Protein AF-0000000072106729 (afdb_homodimer)

Nearest PDB structures (foldseek):
  3n24-assembly4_H  TM=7.861E-01  e=8.832E+00  Pseudomonas aeruginosa PAO1
  3j5s-assembly1_D  TM=6.094E-01  e=6.766E+00  Escherichia coli str. K-12 substr. MG1655
  3n24-assembly4_H  TM=7.856E-01  e=7.232E+00  Pseudomonas aeruginosa PAO1
  1x59-assembly1_A  TM=5.214E-01  e=7.731E+00  Homo sapiens

pLDDT: mean 78.2, std 22.25, range [22.41, 97.44]

Organism: Capsicum annuum (NCBI:txid4072)

Foldseek 3Di:
DPPPVVPVAPQLNVLVVVLVVLCVDPPRDPVVSVVSVVVSVVSCVVVVPDDDDDDDDDDDPVPDPPPPVD/DPVPVVPVAPQLNVLVVVLVVLCVDPPRDPVVSVVSVVVSVVSCVVVVPDDDDDDDDDDDPVPDPPPPPD

InterPro domains:
  IPR009069 Cysteine alpha-hairpin motif superfamily [SSF47072] (9-44)

Secondary structure (DSSP, 8-state):
--------PPTTHHHHHHHHHHHHSSS--HHHHHHHHHHHHHHHHHHTEEE----S--EE----------/--------PPTTHHHHHHHHHHHHSSS--HHHHHHHHHHHHHHHHHHTEEE----S--EE----------

Radius of gyration: 17.21 Å; Cα contacts (8 Å, |Δi|>4): 181; chains: 2; bounding box: 46×61×46 Å

Sequence (140 aa):
MDASPQNIKPVCGEQVLELLNCTIESPYEKDKCQRLLDSLRQCVINKKVKKFFLDKPSIGKPEGRNEKGNMDASPQNIKPVCGEQVLELLNCTIESPYEKDKCQRLLDSLRQCVINKKVKKFFLDKPSIGKPEGRNEKGN

Solvent-accessible surface area (backbone atoms only — not comparable to full-atom values): 8096 Å² total; per-residue (Å²): 129,85,69,56,78,71,70,68,67,24,59,58,36,69,42,47,46,52,35,54,47,39,51,55,41,84,82,71,48,64,68,60,37,49,53,35,49,51,52,32,31,51,41,30,64,73,52,21,42,73,45,83,45,72,57,46,63,27,52,35,57,69,70,67,79,75,65,73,76,120,131,84,69,56,77,76,69,69,67,24,60,60,37,70,42,47,48,53,35,54,47,38,48,56,40,82,82,71,50,66,68,60,37,50,52,37,50,51,53,33,30,52,42,31,64,74,55,23,41,74,46,84,45,73,55,47,61,27,52,33,56,68,70,66,79,77,65,72,74,120

Structure (mmCIF, N/CA/C/O backbone):
data_AF-0000000072106729-model_v1
#
loop_
_entity.id
_entity.type
_entity.pdbx_description
1 polymer 'CHCH domain-containing protein'
#
loop_
_atom_site.group_PDB
_atom_site.id
_atom_site.type_symbol
_atom_site.label_atom_id
_atom_site.label_alt_id
_atom_site.label_comp_id
_atom_site.label_asym_id
_atom_site.label_entity_id
_atom_site.label_seq_id
_atom_site.pdbx_PDB_ins_code
_atom_site.Cartn_x
_atom_site.Cartn_y
_atom_site.Cartn_z
_atom_site.occupancy
_atom_site.B_iso_or_equiv
_atom_site.auth_seq_id
_atom_site.auth_comp_id
_atom_site.auth_asym_id
_atom_site.auth_atom_id
_atom_site.pdbx_PDB_model_num
ATOM 1 N N . MET A 1 1 ? -31.625 10.109 -8.367 1 3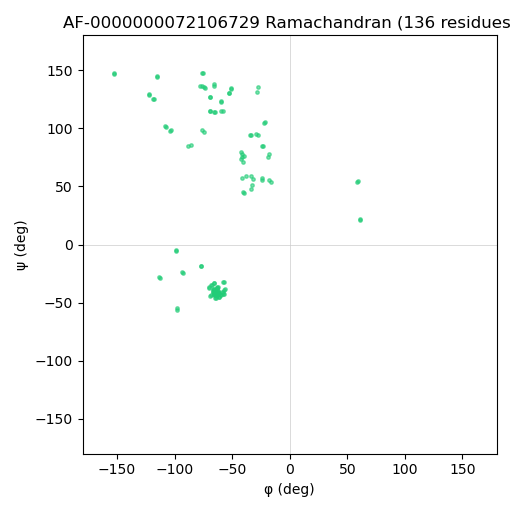3.59 1 MET A N 1
ATOM 2 C CA . MET A 1 1 ? -30.266 10.461 -7.961 1 33.59 1 MET A CA 1
ATOM 3 C C . MET A 1 1 ? -29.5 9.242 -7.457 1 33.59 1 MET A C 1
ATOM 5 O O . MET A 1 1 ? -29.922 8.602 -6.492 1 33.59 1 MET A O 1
ATOM 9 N N . ASP A 1 2 ? -29.344 8.25 -8.188 1 37.81 2 ASP A N 1
ATOM 10 C CA . ASP A 1 2 ? -28.641 6.98 -8.031 1 37.81 2 ASP A CA 1
ATOM 11 C C . ASP A 1 2 ? -27.391 7.148 -7.176 1 37.81 2 ASP A C 1
ATOM 13 O O . ASP A 1 2 ? -26.359 7.648 -7.66 1 37.81 2 ASP A O 1
ATOM 17 N N . ALA A 1 3 ? -27.516 7.711 -6.082 1 46.81 3 ALA A N 1
ATOM 18 C CA . ALA A 1 3 ? -26.484 7.809 -5.066 1 46.81 3 ALA A CA 1
ATOM 19 C C . ALA A 1 3 ? -25.703 6.496 -4.949 1 46.81 3 ALA A C 1
ATOM 21 O O . ALA A 1 3 ? -26.203 5.52 -4.391 1 46.81 3 ALA A O 1
ATOM 22 N N . SER A 1 4 ? -25.281 5.824 -5.926 1 46.5 4 SER A N 1
ATOM 23 C CA . SER A 1 4 ? -24.406 4.66 -5.773 1 46.5 4 SER A CA 1
ATOM 24 C C . SER A 1 4 ? -23.672 4.691 -4.441 1 46.5 4 SER A C 1
ATOM 26 O O . SER A 1 4 ? -23.219 5.754 -3.996 1 46.5 4 SER A O 1
ATOM 28 N N . PRO A 1 5 ? -24 3.904 -3.441 1 50.19 5 PRO A N 1
ATOM 29 C CA . PRO A 1 5 ? -23.203 3.973 -2.219 1 50.19 5 PRO A CA 1
ATOM 30 C C . PRO A 1 5 ? -21.844 4.621 -2.447 1 50.19 5 PRO A C 1
ATOM 32 O O . PRO A 1 5 ? -21.156 4.305 -3.42 1 50.19 5 PRO A O 1
ATOM 35 N N . GLN A 1 6 ? -21.75 5.879 -2.592 1 50.53 6 GLN A N 1
ATOM 36 C CA . GLN A 1 6 ? -20.562 6.715 -2.701 1 50.53 6 GLN A CA 1
ATOM 37 C C . GLN A 1 6 ? -19.312 5.984 -2.193 1 50.53 6 GLN A C 1
ATOM 39 O O . GLN A 1 6 ? -19.188 5.727 -0.994 1 50.53 6 GLN A O 1
ATOM 44 N N 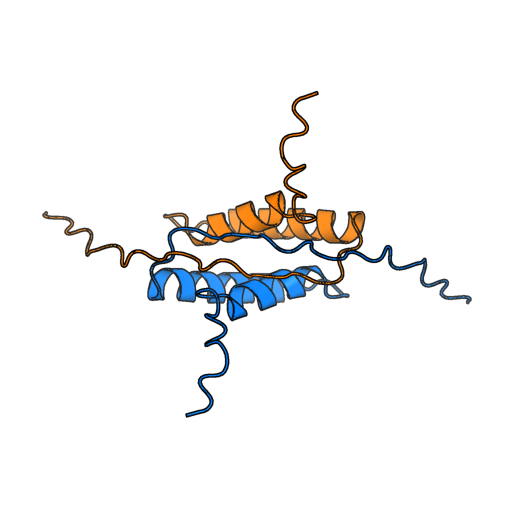. ASN A 1 7 ? -19.125 4.734 -2.877 1 53.75 7 ASN A N 1
ATOM 45 C CA . ASN A 1 7 ? -17.906 3.979 -2.59 1 53.75 7 ASN A CA 1
ATOM 46 C C . ASN A 1 7 ? -16.797 4.883 -2.074 1 53.75 7 ASN A C 1
ATOM 48 O O . ASN A 1 7 ? -16.172 5.602 -2.852 1 53.75 7 ASN A O 1
ATOM 52 N N . ILE A 1 8 ? -17.125 5.562 -1.056 1 66.44 8 ILE A N 1
ATOM 53 C CA . ILE A 1 8 ? -16.078 6.367 -0.461 1 66.44 8 ILE A CA 1
ATOM 54 C C . ILE A 1 8 ? -14.719 5.699 -0.701 1 66.44 8 ILE A C 1
ATOM 56 O O . ILE A 1 8 ? -14.484 4.578 -0.239 1 66.44 8 ILE A O 1
ATOM 60 N N . LYS A 1 9 ? -14.102 6.137 -1.729 1 73.69 9 LYS A N 1
ATOM 61 C CA . LYS A 1 9 ? -12.773 5.668 -2.105 1 73.69 9 LYS A CA 1
ATOM 62 C C . LYS A 1 9 ? -11.719 6.148 -1.11 1 73.69 9 LYS A C 1
ATOM 64 O O . LYS A 1 9 ? -11.75 7.305 -0.676 1 73.69 9 LYS A O 1
ATOM 69 N N . PRO A 1 10 ? -10.977 5.23 -0.628 1 84.31 10 PRO A N 1
ATOM 70 C CA . PRO A 1 10 ? -9.859 5.621 0.238 1 84.31 10 PRO A CA 1
ATOM 71 C C . PRO A 1 10 ? -8.977 6.699 -0.387 1 84.31 10 PRO A C 1
ATOM 73 O O . PRO A 1 10 ? -8.766 6.699 -1.603 1 84.31 10 PRO A O 1
ATOM 76 N N . VAL A 1 11 ? -8.719 7.637 0.459 1 90.12 11 VAL A N 1
ATOM 77 C CA . VAL A 1 11 ? -7.805 8.672 -0.01 1 90.12 11 VAL A CA 1
ATOM 78 C C . VAL A 1 11 ? -6.527 8.031 -0.55 1 90.12 11 VAL A C 1
ATOM 80 O O . VAL A 1 11 ? -5.965 7.129 0.072 1 90.12 11 VAL A O 1
ATOM 83 N N . CYS A 1 12 ? -6.094 8.398 -1.729 1 94.75 12 CYS A N 1
ATOM 84 C CA . CYS A 1 12 ? -4.895 7.887 -2.381 1 94.75 12 CYS A CA 1
ATOM 85 C C . CYS A 1 12 ? -5 6.387 -2.619 1 94.75 12 CYS A C 1
ATOM 87 O O . CYS A 1 12 ? -3.984 5.691 -2.697 1 94.75 12 CYS A O 1
ATOM 89 N N . GLY A 1 13 ? -6.211 5.953 -2.617 1 93.19 13 GLY A N 1
ATOM 90 C CA . GLY A 1 13 ? -6.441 4.527 -2.777 1 93.19 13 GLY A CA 1
ATOM 91 C C . GLY A 1 13 ? -5.938 3.984 -4.102 1 93.19 13 GLY A C 1
ATOM 92 O O . GLY A 1 13 ? -5.398 2.877 -4.16 1 93.19 13 GLY A O 1
ATOM 93 N N . GLU A 1 14 ? -6.184 4.77 -5.145 1 93.5 14 GLU A N 1
ATOM 94 C CA . GLU A 1 14 ? -5.738 4.348 -6.473 1 93.5 14 GLU A CA 1
ATOM 95 C C . GLU A 1 14 ? -4.219 4.234 -6.535 1 93.5 14 GLU A C 1
ATOM 97 O O . GLU A 1 14 ? -3.686 3.256 -7.059 1 93.5 14 GLU A O 1
ATOM 102 N N . GLN A 1 15 ? -3.516 5.152 -5.961 1 95.56 15 GLN A N 1
ATOM 103 C CA . GLN A 1 15 ? -2.057 5.145 -5.93 1 95.56 15 GLN A CA 1
ATOM 104 C C . GLN A 1 15 ? -1.529 4.004 -5.07 1 95.56 15 GLN A C 1
ATOM 106 O O . GLN A 1 15 ? -0.528 3.371 -5.41 1 95.56 15 GLN A O 1
ATOM 111 N N . VAL A 1 16 ? -2.275 3.73 -4.027 1 95.31 16 VAL A N 1
ATOM 112 C CA . VAL A 1 16 ? -1.89 2.639 -3.141 1 95.31 16 VAL A CA 1
ATOM 113 C C . VAL A 1 16 ? -2.055 1.303 -3.861 1 95.31 16 VAL A C 1
ATOM 115 O O . VAL A 1 16 ? -1.146 0.47 -3.857 1 95.31 16 VAL A O 1
ATOM 118 N N . LEU A 1 17 ? -3.143 1.182 -4.543 1 94.25 17 LEU A N 1
ATOM 119 C CA . LEU A 1 17 ? -3.414 -0.077 -5.227 1 94.25 17 LEU A CA 1
ATOM 120 C C . LEU A 1 17 ? -2.416 -0.306 -6.359 1 94.25 17 LEU A C 1
ATOM 122 O O . LEU A 1 17 ? -1.945 -1.429 -6.559 1 94.25 17 LEU A O 1
ATOM 126 N N . GLU A 1 18 ? -2.082 0.737 -7.043 1 95.88 18 GLU A N 1
ATOM 127 C CA . GLU A 1 18 ? -1.097 0.623 -8.117 1 95.88 18 GLU A CA 1
ATOM 128 C C . GLU A 1 18 ? 0.259 0.179 -7.57 1 95.88 18 GLU A C 1
ATOM 130 O O . GLU A 1 18 ? 0.933 -0.657 -8.172 1 95.88 18 GLU A O 1
ATOM 135 N N . LEU A 1 19 ? 0.59 0.757 -6.496 1 96.12 19 LEU A N 1
ATOM 136 C CA . LEU A 1 19 ? 1.859 0.409 -5.867 1 96.12 19 LEU A CA 1
ATOM 137 C C . LEU A 1 19 ? 1.859 -1.045 -5.41 1 96.12 19 LEU A C 1
ATOM 139 O O . LEU A 1 19 ? 2.805 -1.788 -5.684 1 96.12 19 LEU A O 1
ATOM 143 N N . LEU A 1 20 ? 0.771 -1.438 -4.762 1 95.56 20 LEU A N 1
ATOM 144 C CA . LEU A 1 20 ? 0.671 -2.814 -4.289 1 95.56 20 LEU A CA 1
ATOM 145 C C . LEU A 1 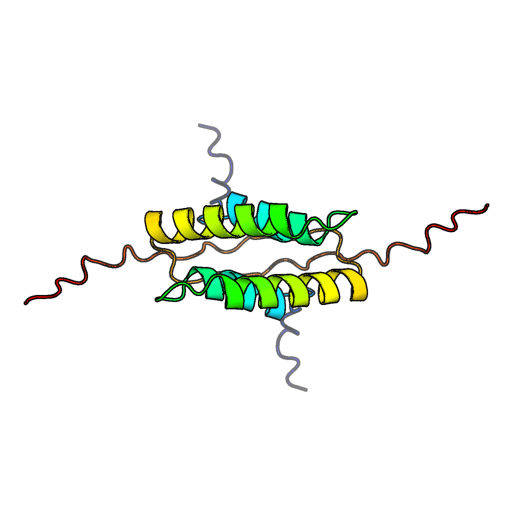20 ? 0.622 -3.787 -5.461 1 95.56 20 LEU A C 1
ATOM 147 O O . LEU A 1 20 ? 1.245 -4.852 -5.418 1 95.56 20 LEU A O 1
ATOM 151 N N . ASN A 1 21 ? -0.054 -3.434 -6.5 1 94.5 21 ASN A N 1
ATOM 152 C CA . ASN A 1 21 ? -0.137 -4.273 -7.688 1 94.5 21 ASN A CA 1
ATOM 153 C C . ASN A 1 21 ? 1.23 -4.465 -8.336 1 94.5 21 ASN A C 1
ATOM 155 O O . ASN A 1 21 ? 1.517 -5.527 -8.891 1 94.5 21 ASN A O 1
ATOM 159 N N . CYS A 1 22 ? 1.887 -3.398 -8.242 1 96.12 22 CYS A N 1
ATOM 160 C CA . CYS A 1 22 ? 3.23 -3.471 -8.805 1 96.12 22 CYS A CA 1
ATOM 161 C C . CYS A 1 22 ? 4.039 -4.582 -8.148 1 96.12 22 CYS A C 1
ATOM 163 O O . CYS A 1 22 ? 4.844 -5.242 -8.805 1 96.12 22 CYS A O 1
ATOM 165 N N . THR A 1 23 ? 3.838 -4.859 -6.945 1 95.25 23 THR A N 1
ATOM 166 C CA . THR A 1 23 ? 4.586 -5.875 -6.215 1 95.25 23 THR A CA 1
ATOM 167 C C . THR A 1 23 ? 4.105 -7.273 -6.59 1 95.25 23 THR A C 1
ATOM 169 O O . THR A 1 23 ? 4.805 -8.258 -6.355 1 95.25 23 THR A O 1
ATOM 172 N N . ILE A 1 24 ? 2.955 -7.328 -7.148 1 93.94 24 ILE A N 1
ATOM 173 C CA . ILE A 1 24 ? 2.369 -8.609 -7.516 1 93.94 24 ILE A CA 1
ATOM 174 C C . ILE A 1 24 ? 2.701 -8.938 -8.977 1 93.94 24 ILE A C 1
ATOM 176 O O . ILE A 1 24 ? 2.713 -10.102 -9.367 1 93.94 24 ILE A O 1
ATOM 180 N N . GLU A 1 25 ? 2.967 -7.996 -9.703 1 91.31 25 GLU A N 1
ATOM 181 C CA . GLU A 1 25 ? 3.205 -8.156 -11.133 1 91.31 25 GLU A CA 1
ATOM 182 C C . GLU A 1 25 ? 4.469 -8.961 -11.398 1 91.31 25 GLU A C 1
ATOM 184 O O . GLU A 1 25 ? 5.418 -8.914 -10.609 1 91.31 25 GLU A O 1
ATOM 189 N N . SER A 1 26 ? 4.34 -9.82 -12.344 1 88.81 26 SER A N 1
ATOM 190 C CA . SER A 1 26 ? 5.48 -10.562 -12.859 1 88.81 26 SER A CA 1
ATOM 191 C C . SER A 1 26 ? 5.711 -10.266 -14.344 1 88.81 26 SER A C 1
ATOM 193 O O . SER A 1 26 ? 4.809 -10.438 -15.164 1 88.81 26 SER A O 1
ATOM 195 N N . PRO A 1 27 ? 7.086 -9.789 -14.711 1 90.75 27 PRO A N 1
ATOM 196 C CA . PRO A 1 27 ? 8.273 -9.648 -13.867 1 90.75 27 PRO A CA 1
ATOM 197 C C . PRO A 1 27 ? 8.219 -8.43 -12.953 1 90.75 27 PRO A C 1
ATOM 199 O O . PRO A 1 27 ? 7.578 -7.43 -13.297 1 90.75 27 PRO A O 1
ATOM 202 N N . TYR A 1 28 ? 8.797 -8.492 -11.773 1 93.19 28 TYR A N 1
ATOM 203 C CA . TYR A 1 28 ? 8.891 -7.395 -10.82 1 93.19 28 TYR A CA 1
ATOM 204 C C . TYR A 1 28 ? 9.836 -6.312 -11.328 1 93.19 28 TYR A C 1
ATOM 206 O O . TYR A 1 28 ? 11.031 -6.555 -11.508 1 93.19 28 TYR A O 1
ATOM 214 N N . GLU A 1 29 ? 9.297 -5.109 -11.602 1 95.56 29 GLU A N 1
ATOM 215 C CA . GLU A 1 29 ? 10.078 -3.961 -12.039 1 95.56 29 GLU A CA 1
ATOM 216 C C . GLU A 1 29 ? 10.273 -2.959 -10.906 1 95.56 29 GLU A C 1
ATOM 218 O O . GLU A 1 29 ? 9.461 -2.039 -10.742 1 95.56 29 GLU A O 1
ATOM 223 N N . LYS A 1 30 ? 11.391 -3.094 -10.32 1 94.25 30 LYS A N 1
ATOM 224 C CA . LYS A 1 30 ? 11.688 -2.281 -9.148 1 94.25 30 LYS A CA 1
ATOM 225 C C . LYS A 1 30 ? 11.578 -0.792 -9.461 1 94.25 30 LYS A C 1
ATOM 227 O O . LYS A 1 30 ? 11.039 -0.02 -8.664 1 94.25 30 LYS A O 1
ATOM 232 N N . ASP A 1 31 ? 12.109 -0.435 -10.617 1 95.75 31 ASP A N 1
ATOM 233 C CA . ASP A 1 31 ? 12.117 0.972 -11.008 1 95.75 31 ASP A CA 1
ATOM 234 C C . ASP A 1 31 ? 10.688 1.493 -11.195 1 95.75 31 ASP A C 1
ATOM 236 O O . ASP A 1 31 ? 10.391 2.631 -10.828 1 95.75 31 ASP A O 1
ATOM 240 N N . LYS A 1 32 ? 9.883 0.708 -11.789 1 96.69 32 LYS A N 1
ATOM 241 C CA . LYS A 1 32 ? 8.492 1.089 -11.984 1 96.69 32 LYS A CA 1
ATOM 242 C C . LYS A 1 32 ? 7.781 1.305 -10.656 1 96.69 32 LYS A C 1
ATOM 244 O O . LYS A 1 32 ? 7.07 2.295 -10.477 1 96.69 32 LYS A O 1
ATOM 249 N N . CYS A 1 33 ? 8 0.382 -9.742 1 97.44 33 CYS A N 1
ATOM 250 C CA . CYS A 1 33 ? 7.359 0.481 -8.438 1 97.44 33 CYS A CA 1
ATOM 251 C C . CYS A 1 33 ? 7.871 1.689 -7.668 1 97.44 33 CYS A C 1
ATOM 253 O O . CYS A 1 33 ? 7.125 2.309 -6.906 1 97.44 33 CYS A O 1
ATOM 255 N N . GLN A 1 34 ? 9.102 2.002 -7.867 1 95.81 34 GLN A N 1
ATOM 256 C CA . GLN A 1 34 ? 9.664 3.186 -7.23 1 95.81 34 GLN A CA 1
ATOM 257 C C . GLN A 1 34 ? 8.961 4.453 -7.695 1 95.81 34 GLN A C 1
ATOM 259 O O . GLN A 1 34 ? 8.703 5.359 -6.898 1 95.81 34 GLN A O 1
ATOM 264 N N . ARG A 1 35 ? 8.719 4.5 -8.969 1 96.62 35 ARG A N 1
ATOM 265 C CA . ARG A 1 35 ? 8 5.652 -9.508 1 96.62 35 ARG A CA 1
ATOM 266 C C . ARG A 1 35 ? 6.598 5.754 -8.922 1 96.62 35 ARG A C 1
ATOM 268 O O . ARG A 1 35 ? 6.121 6.852 -8.625 1 96.62 35 ARG A O 1
ATOM 275 N N . LEU A 1 36 ? 5.996 4.688 -8.82 1 97.38 36 LEU A N 1
ATOM 276 C CA . LEU A 1 36 ? 4.672 4.66 -8.211 1 97.38 36 LEU A CA 1
ATOM 277 C C . LEU A 1 36 ? 4.73 5.102 -6.754 1 97.38 36 LEU A C 1
ATOM 279 O O . LEU A 1 36 ? 3.816 5.766 -6.262 1 97.38 36 LEU A O 1
ATOM 283 N N . LEU A 1 37 ? 5.797 4.707 -6.086 1 96.81 37 LEU A N 1
ATOM 284 C CA . LEU A 1 37 ? 6.027 5.141 -4.711 1 96.81 37 LEU A CA 1
ATOM 285 C C . LEU A 1 37 ? 6.094 6.66 -4.625 1 96.81 37 LEU A C 1
ATOM 287 O O . LEU A 1 37 ? 5.484 7.262 -3.738 1 96.81 37 LEU A O 1
ATOM 291 N N . ASP A 1 38 ? 6.719 7.246 -5.555 1 96.75 38 ASP A N 1
ATOM 292 C CA . ASP A 1 38 ? 6.828 8.703 -5.613 1 96.75 38 ASP A CA 1
ATOM 293 C C . ASP A 1 38 ? 5.465 9.344 -5.844 1 96.75 38 ASP A C 1
ATOM 295 O O . ASP A 1 38 ? 5.152 10.383 -5.254 1 96.75 38 ASP A O 1
ATOM 299 N N . SER A 1 39 ? 4.711 8.789 -6.719 1 97.19 39 SER A N 1
ATOM 300 C CA . SER A 1 39 ? 3.367 9.289 -6.992 1 97.19 39 SER A CA 1
ATOM 301 C C . SER A 1 39 ? 2.48 9.188 -5.754 1 97.19 39 SER A C 1
ATOM 303 O O . SER A 1 39 ? 1.686 10.094 -5.484 1 97.19 39 SER A O 1
ATOM 305 N N . LEU A 1 40 ? 2.65 8.148 -5.125 1 95.75 40 LEU A N 1
ATOM 306 C CA . LEU A 1 40 ? 1.888 7.984 -3.895 1 95.75 40 LEU A CA 1
ATOM 307 C C . LEU A 1 40 ? 2.27 9.047 -2.871 1 95.75 40 LEU A C 1
ATOM 309 O O . LEU A 1 40 ? 1.4 9.633 -2.219 1 95.75 40 LEU A O 1
ATOM 313 N N . ARG A 1 41 ? 3.57 9.297 -2.744 1 95.88 41 ARG A N 1
ATOM 314 C CA . ARG A 1 41 ? 4.051 10.328 -1.827 1 95.88 41 ARG A CA 1
ATOM 315 C C . ARG A 1 41 ? 3.424 11.68 -2.148 1 95.88 41 ARG A C 1
ATOM 317 O O . ARG A 1 41 ? 3.014 12.406 -1.244 1 95.88 41 ARG A O 1
ATOM 324 N N . GLN A 1 42 ? 3.279 11.961 -3.383 1 96.25 42 GLN A N 1
ATOM 325 C CA . GLN A 1 42 ? 2.68 13.227 -3.803 1 96.25 42 GLN A CA 1
ATOM 326 C C . GLN A 1 42 ? 1.209 13.297 -3.402 1 96.25 42 GLN A C 1
ATOM 328 O O . GLN A 1 42 ? 0.723 14.352 -2.99 1 96.25 42 GLN A O 1
ATOM 333 N N . CYS A 1 43 ? 0.55 12.234 -3.549 1 95.81 43 CYS A N 1
ATOM 334 C CA . CYS A 1 43 ? -0.854 12.188 -3.154 1 95.81 43 CYS A CA 1
ATOM 335 C C . CYS A 1 43 ? -1.005 12.391 -1.651 1 95.81 43 CYS A C 1
ATOM 337 O O . CYS A 1 43 ? -1.866 13.156 -1.211 1 95.81 43 CYS A O 1
ATOM 339 N N . VAL A 1 44 ? -0.161 11.742 -0.92 1 94.38 44 VAL A N 1
ATOM 340 C CA . VAL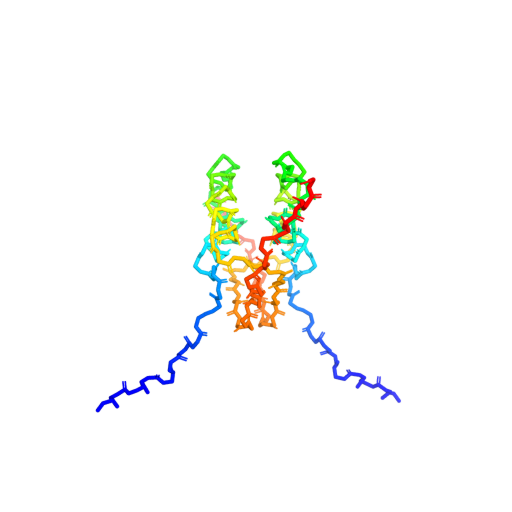 A 1 44 ? -0.192 11.805 0.538 1 94.38 44 VAL A CA 1
ATOM 341 C C . VAL A 1 44 ? 0.015 13.242 0.997 1 94.38 44 VAL A C 1
ATOM 343 O O . VAL A 1 44 ? -0.677 13.719 1.899 1 94.38 44 VAL A O 1
ATOM 346 N N . ILE A 1 45 ? 0.972 13.867 0.334 1 94.5 45 ILE A N 1
ATOM 347 C CA . ILE A 1 45 ? 1.27 15.258 0.679 1 94.5 45 ILE A CA 1
ATOM 348 C C . ILE A 1 45 ? 0.078 16.141 0.326 1 94.5 45 ILE A C 1
ATOM 350 O O . ILE A 1 45 ? -0.336 16.984 1.128 1 94.5 45 ILE A O 1
ATOM 354 N N . ASN A 1 46 ? -0.468 15.875 -0.798 1 93.88 46 ASN A N 1
ATOM 355 C CA . ASN A 1 46 ? -1.545 16.719 -1.307 1 93.88 46 ASN A CA 1
ATOM 356 C C . ASN A 1 46 ? -2.824 16.547 -0.494 1 93.88 46 ASN A C 1
ATOM 358 O O . ASN A 1 46 ? -3.553 17.516 -0.26 1 93.88 46 ASN A O 1
ATOM 362 N N . LYS A 1 47 ? -3.033 15.367 -0.097 1 93.19 47 LYS A N 1
ATOM 363 C CA . LYS A 1 47 ? -4.27 15.047 0.609 1 93.19 47 LYS A CA 1
ATOM 364 C C . LYS A 1 47 ? -4.051 15.031 2.119 1 93.19 47 LYS A C 1
ATOM 366 O O . LYS A 1 47 ? -4.996 14.836 2.887 1 93.19 47 LYS A O 1
ATOM 371 N N . LYS A 1 48 ? -2.902 15.18 2.531 1 92.5 48 LYS A N 1
ATOM 372 C CA . LYS A 1 48 ? -2.521 15.211 3.939 1 92.5 48 LYS A CA 1
ATOM 373 C C . LYS A 1 48 ? -2.924 13.922 4.652 1 92.5 48 LYS A C 1
ATOM 375 O O . LYS A 1 48 ? -3.551 13.961 5.711 1 92.5 48 LYS A O 1
ATOM 380 N N . VAL A 1 49 ? -2.49 12.93 4.086 1 92.25 49 VAL A N 1
ATOM 381 C CA . VAL A 1 49 ? -2.811 11.617 4.637 1 92.25 49 VAL A CA 1
ATOM 382 C C . VAL A 1 49 ? -1.999 11.375 5.906 1 92.25 49 VAL A C 1
ATOM 384 O O . VAL A 1 49 ? -0.782 11.578 5.922 1 92.25 49 VAL A O 1
ATOM 387 N N . LYS A 1 50 ? -2.664 10.875 6.93 1 89.38 50 LYS A N 1
ATOM 388 C CA . LYS A 1 50 ? -1.979 10.672 8.203 1 89.38 50 LYS A CA 1
ATOM 389 C C . LYS A 1 50 ? -1.845 9.188 8.523 1 89.38 5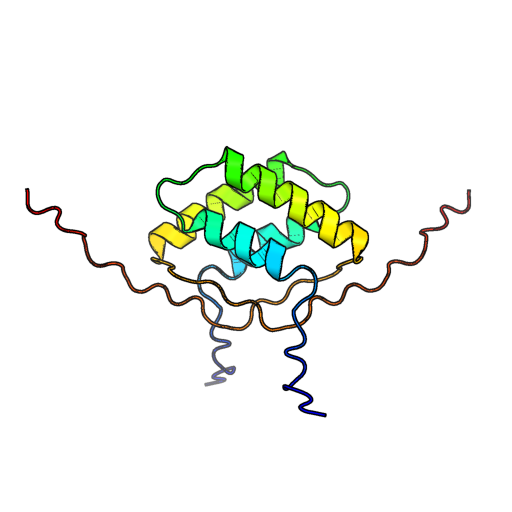0 LYS A C 1
ATOM 391 O O . LYS A 1 50 ? -0.957 8.781 9.281 1 89.38 50 LYS A O 1
ATOM 396 N N . LYS A 1 51 ? -2.881 8.5 7.945 1 88.75 51 LYS A N 1
ATOM 397 C CA . LYS A 1 51 ? -2.881 7.074 8.258 1 88.75 51 LYS A CA 1
ATOM 398 C C . LYS A 1 51 ? -3.557 6.266 7.156 1 88.75 51 LYS A C 1
ATOM 400 O O . LYS A 1 51 ? -4.488 6.75 6.508 1 88.75 51 LYS A O 1
ATOM 405 N N . PHE A 1 52 ? -2.926 4.941 7.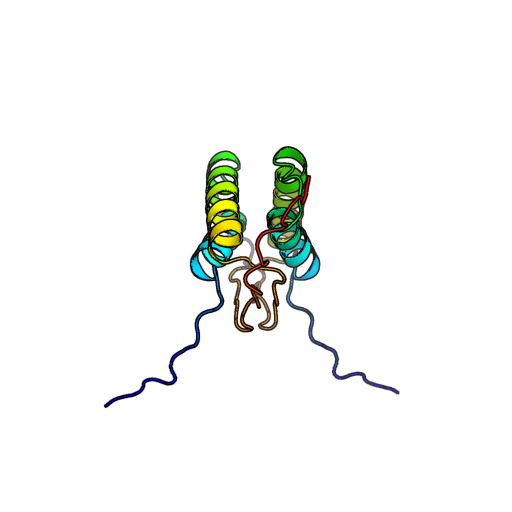051 1 89.62 52 PHE A N 1
ATOM 406 C CA . PHE A 1 52 ? -3.529 4.012 6.102 1 89.62 52 PHE A CA 1
ATOM 407 C C . PHE A 1 52 ? -4.109 2.801 6.824 1 89.62 52 PHE A C 1
ATOM 409 O O . PHE A 1 52 ? -3.543 2.334 7.816 1 89.62 52 PHE A O 1
ATOM 416 N N . PHE A 1 53 ? -5.281 2.268 6.293 1 81.81 53 PHE A N 1
ATOM 417 C CA . PHE A 1 53 ? -5.91 1.081 6.867 1 81.81 53 PHE A CA 1
ATOM 418 C C . PHE A 1 53 ? -6.039 -0.02 5.82 1 81.81 53 PHE A C 1
ATOM 420 O O . PHE A 1 53 ? -6.324 0.255 4.652 1 81.81 53 PHE A O 1
ATOM 427 N N . LEU A 1 54 ? -5.559 -1.184 6.227 1 80.31 54 LEU A N 1
ATOM 428 C CA . LEU A 1 54 ? -5.727 -2.352 5.371 1 80.31 54 LEU A CA 1
ATOM 429 C C . LEU A 1 54 ? -6.766 -3.303 5.949 1 80.31 54 LEU A C 1
ATOM 431 O O . LEU A 1 54 ? -6.707 -3.656 7.129 1 80.31 54 LEU A O 1
ATOM 435 N N . ASP A 1 55 ? -7.961 -3.447 5.617 1 68.56 55 ASP A N 1
ATOM 436 C CA . ASP A 1 55 ? -8.93 -4.363 6.215 1 68.56 55 ASP A CA 1
ATOM 437 C C . ASP A 1 55 ? -9.055 -5.641 5.387 1 68.56 55 ASP A C 1
ATOM 439 O O . ASP A 1 55 ? -9.195 -6.734 5.938 1 68.56 55 ASP A O 1
ATOM 443 N N . LYS A 1 56 ? -9.359 -5.637 3.986 1 66.62 56 LYS A N 1
ATOM 444 C CA . LYS A 1 56 ? -9.766 -6.855 3.293 1 66.62 56 LYS A CA 1
ATOM 445 C C . LYS A 1 56 ? -8.562 -7.746 2.996 1 66.62 56 LYS A C 1
ATOM 447 O O . LYS A 1 56 ? -7.492 -7.254 2.637 1 66.62 56 LYS A O 1
ATOM 452 N N . PRO A 1 57 ? -8.82 -9.062 3.277 1 62.34 57 PRO A N 1
ATOM 453 C CA . PRO A 1 57 ? -7.715 -10 3.051 1 62.34 57 PRO A CA 1
ATOM 454 C C . PRO A 1 57 ? -7.23 -10.008 1.603 1 62.34 57 PRO A C 1
ATOM 456 O O . PRO A 1 57 ? -8.031 -9.812 0.682 1 62.34 57 PRO A O 1
ATOM 459 N N . SER A 1 58 ? -5.977 -9.742 1.523 1 68.31 58 SER A N 1
ATOM 460 C CA . SER A 1 58 ? -5.395 -10.016 0.216 1 68.31 58 SER A CA 1
ATOM 461 C C . SER A 1 58 ? -5.422 -11.516 -0.095 1 68.31 58 SER A C 1
ATOM 463 O O . SER A 1 58 ? -5.215 -12.344 0.794 1 68.31 58 SER A O 1
ATOM 465 N N . ILE A 1 59 ? -6.215 -11.906 -1.133 1 67.19 59 ILE A N 1
ATOM 466 C CA . ILE A 1 59 ? -6.367 -13.305 -1.517 1 67.19 59 ILE A CA 1
ATOM 467 C C . ILE A 1 59 ? -5.121 -13.766 -2.266 1 67.19 59 ILE A C 1
ATOM 469 O O . ILE A 1 59 ? -4.633 -13.078 -3.16 1 67.19 59 ILE A O 1
ATOM 473 N N . GLY A 1 60 ? -4.25 -14.398 -1.647 1 61.72 60 GLY A N 1
ATOM 474 C CA . GLY A 1 60 ? -3.176 -15.117 -2.314 1 61.72 60 GLY A CA 1
ATOM 475 C C . GLY A 1 60 ? -3.543 -16.547 -2.668 1 61.72 60 GLY A C 1
ATOM 476 O O . GLY A 1 60 ? -4.094 -17.281 -1.84 1 61.72 60 GLY A O 1
ATOM 477 N N . LYS A 1 61 ? -4.234 -16.688 -3.889 1 59.25 61 LYS A N 1
ATOM 478 C CA . LYS A 1 61 ? -4.332 -18.109 -4.258 1 59.25 61 LYS A CA 1
ATOM 479 C C . LYS A 1 61 ? -2.951 -18.734 -4.41 1 59.25 61 LYS A C 1
ATOM 481 O O . LYS A 1 61 ? -2.047 -18.125 -4.988 1 59.25 61 LYS A O 1
ATOM 486 N N . PRO A 1 62 ? -2.578 -19.656 -3.605 1 50.44 62 PRO A N 1
ATOM 487 C CA . PRO A 1 62 ? -1.302 -20.297 -3.914 1 50.44 62 PRO A CA 1
ATOM 488 C C . PRO A 1 62 ? -1.127 -20.578 -5.406 1 50.44 62 PRO A C 1
ATOM 490 O O . PRO A 1 62 ? -1.973 -21.234 -6.016 1 50.44 62 PRO A O 1
ATOM 493 N N . GLU A 1 63 ? -0.788 -19.531 -6.207 1 48.47 63 GLU A N 1
ATOM 494 C CA . GLU A 1 63 ? -0.591 -19.938 -7.594 1 48.47 63 GLU A CA 1
ATOM 495 C C . GLU A 1 63 ? 0 -21.344 -7.68 1 48.47 63 GLU A C 1
ATOM 497 O O . GLU A 1 63 ? 1.024 -21.625 -7.059 1 48.47 63 GLU A O 1
ATOM 502 N N . GLY A 1 64 ? -0.705 -22.344 -7.809 1 41.22 64 GLY A N 1
ATOM 503 C CA . GLY A 1 64 ? -0.182 -23.594 -8.312 1 41.22 64 GLY A CA 1
ATOM 504 C C . GLY A 1 64 ? 0.998 -23.422 -9.25 1 41.22 64 GLY A C 1
ATOM 505 O O . GLY A 1 64 ? 1.192 -22.344 -9.812 1 41.22 64 GLY A O 1
ATOM 506 N N . ARG A 1 65 ? 2.182 -24.188 -9.062 1 41.28 65 ARG A N 1
ATOM 507 C CA . ARG A 1 65 ? 3.277 -24.406 -10 1 41.28 65 ARG A CA 1
ATOM 508 C C . ARG A 1 65 ? 2.816 -24.188 -11.445 1 41.28 65 ARG A C 1
ATOM 510 O O . ARG A 1 65 ? 1.903 -24.875 -11.914 1 41.28 65 ARG A O 1
ATOM 517 N N . ASN A 1 66 ? 2.793 -23.094 -11.938 1 43.12 66 ASN A N 1
ATOM 518 C CA . ASN A 1 66 ? 2.863 -23.234 -13.383 1 43.12 66 ASN A CA 1
ATOM 519 C C . ASN A 1 66 ? 3.867 -24.312 -13.789 1 43.12 66 ASN A C 1
ATOM 521 O O . ASN A 1 66 ? 5.074 -24.156 -13.602 1 43.12 66 ASN A O 1
ATOM 525 N N . GLU A 1 67 ? 3.646 -25.469 -13.688 1 38.75 67 GLU A N 1
ATOM 526 C CA . GLU A 1 67 ? 4.242 -26.547 -14.477 1 38.75 67 GLU A CA 1
ATOM 527 C C . GLU A 1 67 ? 4.555 -26.094 -15.898 1 38.75 67 GLU A C 1
ATOM 529 O O . GLU A 1 67 ? 3.643 -25.812 -16.672 1 38.75 67 GLU A O 1
ATOM 534 N N . LYS A 1 68 ? 5.305 -25.078 -16.141 1 38.78 68 LYS A N 1
ATOM 535 C CA . LYS A 1 68 ? 5.723 -25.25 -17.531 1 38.78 68 LYS A CA 1
ATOM 536 C C . LYS A 1 68 ? 6.098 -26.703 -17.812 1 38.78 68 LYS A C 1
ATOM 538 O O . LYS A 1 68 ? 7.004 -27.25 -17.172 1 38.78 68 LYS A O 1
ATOM 543 N N . GLY A 1 69 ? 5.145 -27.531 -17.891 1 30.12 69 GLY A N 1
ATOM 544 C CA . GLY A 1 69 ? 5.391 -28.734 -18.656 1 30.12 69 GLY A CA 1
ATOM 545 C C . GLY A 1 69 ? 6.227 -28.484 -19.906 1 30.12 69 GLY A C 1
ATOM 546 O O . GLY A 1 69 ? 5.793 -27.781 -20.812 1 30.12 69 GLY A O 1
ATOM 547 N N . ASN A 1 70 ? 7.434 -27.969 -19.844 1 23.3 70 ASN A N 1
ATOM 548 C CA . ASN A 1 70 ? 8.164 -28.516 -20.969 1 23.3 70 ASN A CA 1
ATOM 549 C C . ASN A 1 70 ? 8.227 -30.031 -20.922 1 23.3 70 ASN A C 1
ATOM 551 O O . ASN A 1 70 ? 8.383 -30.609 -19.844 1 23.3 70 ASN A O 1
ATOM 555 N N . MET B 1 1 ? -11.07 -18.609 26.547 1 34.16 1 MET B N 1
ATOM 556 C CA . MET B 1 1 ? -10.367 -18.641 25.266 1 34.16 1 MET B CA 1
ATOM 557 C C . MET B 1 1 ? -10.648 -17.375 24.453 1 34.16 1 MET B C 1
ATOM 559 O O . MET B 1 1 ? -11.805 -17.078 24.141 1 34.16 1 MET B O 1
ATOM 563 N N . ASP B 1 2 ? -10.359 -16.234 24.906 1 37.78 2 ASP B N 1
ATOM 564 C CA . ASP B 1 2 ? -10.43 -14.875 24.406 1 37.78 2 ASP B CA 1
ATOM 565 C C . ASP B 1 2 ? -10.18 -14.828 22.906 1 37.78 2 ASP B C 1
ATOM 567 O O . ASP B 1 2 ? -9.031 -14.906 22.453 1 37.78 2 ASP B O 1
ATOM 571 N N . ALA B 1 3 ? -10.82 -15.648 22.203 1 46.53 3 ALA B N 1
ATOM 572 C CA . ALA B 1 3 ? -10.859 -15.625 20.75 1 46.53 3 ALA B CA 1
ATOM 573 C C . ALA B 1 3 ? -10.938 -14.195 20.234 1 46.53 3 ALA B C 1
ATOM 575 O O . ALA B 1 3 ? -12 -13.562 20.281 1 46.53 3 ALA B O 1
ATOM 576 N N . SER B 1 4 ? -10.25 -13.219 20.656 1 46.47 4 SER B N 1
ATOM 577 C CA . SER B 1 4 ? -10.219 -11.906 20.031 1 46.47 4 SER B CA 1
ATOM 578 C C . SER B 1 4 ? -10.641 -11.984 18.562 1 46.47 4 SER B C 1
ATOM 580 O O . SER B 1 4 ? -10.273 -12.93 17.859 1 46.47 4 SER B O 1
ATOM 582 N N . PRO B 1 5 ? -11.82 -11.586 18.172 1 50.5 5 PRO B N 1
ATOM 583 C CA . PRO B 1 5 ? -12.117 -11.664 16.734 1 50.5 5 PRO B CA 1
ATOM 584 C C . PRO B 1 5 ? -10.859 -11.797 15.883 1 50.5 5 PRO B C 1
ATOM 586 O O . PRO B 1 5 ? -9.859 -11.117 16.141 1 50.5 5 PRO B O 1
ATOM 589 N N . GLN B 1 6 ? -10.258 -12.914 15.781 1 50.41 6 GLN B N 1
ATOM 590 C CA . GLN B 1 6 ? -9.133 -13.281 14.922 1 50.41 6 GLN B CA 1
ATOM 591 C C . GLN B 1 6 ? -8.953 -12.266 13.797 1 50.41 6 GLN B C 1
ATOM 593 O O . GLN B 1 6 ? -9.766 -12.203 12.867 1 50.41 6 GLN B O 1
ATOM 598 N N . ASN B 1 7 ? -8.844 -10.922 14.281 1 53.53 7 ASN B N 1
ATOM 599 C CA . ASN B 1 7 ? -8.555 -9.859 13.328 1 53.53 7 ASN B CA 1
ATOM 600 C C . ASN B 1 7 ? -7.855 -10.398 12.086 1 53.53 7 ASN B C 1
ATOM 602 O O . ASN B 1 7 ? -6.668 -10.719 12.125 1 53.53 7 ASN B O 1
ATOM 606 N N . ILE B 1 8 ? -8.523 -11.297 11.5 1 66.44 8 ILE B N 1
ATOM 607 C CA . ILE B 1 8 ? -7.953 -11.766 10.242 1 66.44 8 ILE B CA 1
ATOM 608 C C . ILE B 1 8 ? -7.125 -10.656 9.602 1 66.44 8 ILE B C 1
ATOM 610 O O . ILE B 1 8 ? -7.652 -9.586 9.273 1 66.44 8 ILE B O 1
ATOM 614 N N . LYS B 1 9 ? -5.879 -10.711 9.891 1 73.88 9 LYS B N 1
ATOM 615 C CA . LYS B 1 9 ? -4.906 -9.773 9.336 1 73.88 9 LYS B CA 1
ATOM 616 C C . LYS B 1 9 ? -4.711 -10 7.844 1 73.88 9 LYS B C 1
ATOM 618 O O . LYS B 1 9 ? -4.621 -11.141 7.387 1 73.88 9 LYS B O 1
ATOM 623 N N . PRO B 1 10 ? -4.859 -8.969 7.117 1 84.25 10 PRO B N 1
ATOM 624 C CA . PRO B 1 10 ? -4.566 -9.07 5.684 1 84.25 10 PRO B CA 1
ATOM 625 C C . PRO B 1 10 ? -3.193 -9.672 5.402 1 84.25 10 PRO B C 1
ATOM 627 O O . PRO B 1 10 ? -2.244 -9.43 6.152 1 84.25 10 PRO B O 1
ATOM 630 N N . VAL B 1 11 ? -3.27 -10.555 4.48 1 90.25 11 VAL B N 1
ATOM 631 C CA . VAL B 1 11 ? -1.992 -11.133 4.07 1 90.25 11 VAL B CA 1
ATOM 632 C C . VAL B 1 11 ? -1.016 -10.016 3.705 1 90.25 11 VAL B C 1
ATOM 634 O O . VAL B 1 11 ? -1.379 -9.07 3.006 1 90.25 11 VAL B O 1
ATOM 637 N N . CYS B 1 12 ? 0.183 -10.039 4.223 1 94.75 12 CYS B N 1
ATOM 638 C CA . CYS B 1 12 ? 1.231 -9.055 3.977 1 94.75 12 CYS B CA 1
ATOM 639 C C . CYS B 1 12 ? 0.795 -7.668 4.43 1 94.75 12 CYS B C 1
ATOM 641 O O . CYS B 1 12 ? 1.269 -6.656 3.904 1 94.75 12 CYS B O 1
ATOM 643 N N . GLY B 1 13 ? -0.148 -7.695 5.305 1 93.12 13 GLY B N 1
ATOM 644 C CA . GLY B 1 13 ? -0.692 -6.434 5.777 1 93.12 13 GLY B CA 1
ATOM 645 C C . GLY B 1 13 ? 0.335 -5.566 6.484 1 93.12 13 GLY B C 1
ATOM 646 O O . GLY B 1 13 ? 0.343 -4.348 6.324 1 93.12 13 GLY B O 1
ATOM 647 N N . GLU B 1 14 ? 1.156 -6.23 7.305 1 93.56 14 GLU B N 1
ATOM 648 C CA . GLU B 1 14 ? 2.186 -5.496 8.039 1 93.56 14 GLU B CA 1
ATOM 649 C C . GLU B 1 14 ? 3.189 -4.855 7.082 1 93.56 14 GLU B C 1
ATOM 651 O O . GLU B 1 14 ? 3.549 -3.688 7.246 1 93.56 14 GLU B O 1
ATOM 656 N N . GLN B 1 15 ? 3.584 -5.539 6.062 1 95.62 15 GLN B N 1
ATOM 657 C CA . GLN B 1 15 ? 4.52 -5.027 5.07 1 95.62 15 GLN B CA 1
ATOM 658 C C . GLN B 1 15 ? 3.891 -3.906 4.246 1 95.62 15 GLN B C 1
ATOM 660 O O . GLN B 1 15 ? 4.555 -2.92 3.92 1 95.62 15 GLN B O 1
ATOM 665 N N . VAL B 1 16 ? 2.613 -4.066 4.027 1 95.31 16 VAL B N 1
ATOM 666 C CA . VAL B 1 16 ? 1.894 -3.047 3.273 1 95.31 16 VAL B CA 1
ATOM 667 C C . VAL B 1 16 ? 1.796 -1.765 4.098 1 95.31 16 VAL B C 1
ATOM 669 O O . VAL B 1 16 ? 2.098 -0.676 3.604 1 95.31 16 VAL B O 1
ATOM 672 N N . LEU B 1 17 ? 1.483 -1.926 5.332 1 94.25 17 LEU B N 1
ATOM 673 C CA . LEU B 1 17 ? 1.32 -0.757 6.191 1 94.25 17 LEU B CA 1
ATOM 674 C C . LEU B 1 17 ? 2.648 -0.035 6.387 1 94.25 17 LEU B C 1
ATOM 676 O O . LEU B 1 17 ? 2.697 1.197 6.375 1 94.25 17 LEU B O 1
ATOM 680 N N . GLU B 1 18 ? 3.697 -0.792 6.516 1 95.88 18 GLU B N 1
ATOM 681 C CA . GLU B 1 18 ? 5.02 -0.19 6.66 1 95.88 18 GLU B CA 1
ATOM 682 C C . GLU B 1 18 ? 5.395 0.618 5.422 1 95.88 18 GLU B C 1
ATOM 684 O O . GLU B 1 18 ? 5.945 1.715 5.531 1 95.88 18 GLU B O 1
ATOM 689 N N . LEU B 1 19 ? 5.094 0.046 4.332 1 96.19 19 LEU B N 1
ATOM 690 C CA . LEU B 1 19 ? 5.391 0.726 3.076 1 96.19 19 LEU B CA 1
ATOM 691 C C . LEU B 1 19 ? 4.574 2.006 2.943 1 96.19 19 LEU B C 1
ATOM 693 O O . LEU B 1 19 ? 5.117 3.062 2.617 1 96.19 19 LEU B O 1
ATOM 697 N N . LEU B 1 20 ? 3.297 1.897 3.248 1 95.5 20 LEU B N 1
ATOM 698 C CA . LEU B 1 20 ? 2.432 3.068 3.162 1 95.5 20 LEU B CA 1
ATOM 699 C C . LEU B 1 20 ? 2.836 4.121 4.188 1 95.5 20 LEU B C 1
ATOM 701 O O . LEU B 1 20 ? 2.844 5.316 3.889 1 95.5 20 LEU B O 1
ATOM 705 N N . ASN B 1 21 ? 3.199 3.699 5.363 1 94.5 21 ASN B N 1
ATOM 706 C CA . ASN B 1 21 ? 3.641 4.617 6.406 1 94.5 21 ASN B CA 1
ATOM 707 C C . ASN B 1 21 ? 4.906 5.363 5.996 1 94.5 21 ASN B C 1
ATOM 709 O O . ASN B 1 21 ? 5.098 6.523 6.367 1 94.5 21 ASN B O 1
ATOM 713 N N . CYS B 1 22 ? 5.656 4.602 5.332 1 96.12 22 CYS B N 1
ATOM 714 C CA . CYS B 1 22 ? 6.891 5.219 4.855 1 96.12 22 CYS B CA 1
ATOM 715 C C . CYS B 1 22 ? 6.594 6.438 3.99 1 96.12 22 CYS B C 1
ATOM 717 O O . CYS B 1 22 ? 7.332 7.422 4.023 1 96.12 22 CYS B O 1
ATOM 719 N N . THR B 1 23 ? 5.559 6.461 3.299 1 95.25 23 THR B N 1
ATOM 720 C CA . THR B 1 23 ? 5.207 7.566 2.414 1 95.25 23 THR B CA 1
ATOM 721 C C . THR B 1 23 ? 4.652 8.742 3.213 1 95.25 23 THR B C 1
ATOM 723 O O . THR B 1 23 ? 4.613 9.875 2.719 1 95.25 23 THR B O 1
ATOM 726 N N . ILE B 1 24 ? 4.242 8.461 4.387 1 93.94 24 ILE B N 1
ATOM 727 C CA . ILE B 1 24 ? 3.652 9.484 5.234 1 93.94 24 ILE B CA 1
ATOM 728 C C . ILE B 1 24 ? 4.73 10.109 6.117 1 93.94 24 ILE B C 1
ATOM 730 O O . ILE B 1 24 ? 4.598 11.258 6.555 1 93.94 24 ILE B O 1
ATOM 734 N N . GLU B 1 25 ? 5.715 9.438 6.344 1 91.44 25 GLU B N 1
ATOM 735 C CA . GLU B 1 25 ? 6.773 9.875 7.254 1 91.44 25 GLU B CA 1
ATOM 736 C C . GLU B 1 25 ? 7.5 11.102 6.711 1 91.44 25 GLU B C 1
ATOM 738 O O . GLU B 1 25 ? 7.621 11.273 5.492 1 91.44 25 GLU B O 1
ATOM 743 N N . SER B 1 26 ? 7.723 12 7.605 1 88.94 26 SER B N 1
ATOM 744 C CA . SER B 1 26 ? 8.555 13.164 7.32 1 88.94 26 SER B CA 1
ATOM 745 C C . SER B 1 26 ? 9.789 13.195 8.219 1 88.94 26 SER B C 1
ATOM 747 O O . SER B 1 26 ? 9.672 13.172 9.445 1 88.94 26 SER B O 1
ATOM 749 N N . PRO B 1 27 ? 11.125 13.289 7.48 1 91.12 27 PRO B N 1
ATOM 750 C CA . PRO B 1 27 ? 11.398 13.445 6.051 1 91.12 27 PRO B CA 1
ATOM 751 C C . PRO B 1 27 ? 11.18 12.156 5.258 1 91.12 27 PRO B C 1
ATOM 753 O O . PRO B 1 27 ? 11.344 11.062 5.805 1 91.12 27 PRO B O 1
ATOM 756 N N . TYR B 1 28 ? 10.758 12.242 4.012 1 93.25 28 TYR B N 1
ATOM 757 C CA . TYR B 1 28 ? 10.578 11.117 3.1 1 93.25 28 TYR B CA 1
ATOM 758 C C . TYR B 1 28 ? 11.922 10.516 2.705 1 93.25 28 TYR B C 1
ATOM 760 O O . TYR B 1 28 ? 12.75 11.18 2.07 1 93.25 28 TYR B O 1
ATOM 768 N N . GLU B 1 29 ? 12.172 9.258 3.113 1 95.62 29 GLU B N 1
ATOM 769 C CA . GLU B 1 29 ? 13.391 8.531 2.756 1 95.62 29 GLU B CA 1
ATOM 770 C C . GLU B 1 29 ? 13.117 7.508 1.655 1 95.62 29 GLU B C 1
ATOM 772 O O . GLU B 1 29 ? 12.789 6.352 1.939 1 95.62 29 GLU B O 1
ATOM 777 N N . LYS B 1 30 ? 13.43 7.934 0.507 1 94.31 30 LYS B N 1
ATOM 778 C CA . LYS B 1 30 ? 13.133 7.121 -0.67 1 94.31 30 LYS B CA 1
ATOM 779 C C . LYS B 1 30 ? 13.797 5.75 -0.568 1 94.31 30 LYS B C 1
ATOM 781 O O . LYS B 1 30 ? 13.18 4.734 -0.907 1 94.31 30 LYS B O 1
ATOM 786 N N . ASP B 1 31 ? 15.039 5.766 -0.124 1 95.81 31 ASP B N 1
ATOM 787 C CA . ASP B 1 31 ? 15.789 4.516 -0.036 1 95.81 31 ASP B CA 1
ATOM 788 C C . ASP B 1 31 ? 15.156 3.562 0.973 1 95.81 31 ASP B C 1
ATOM 790 O O . ASP B 1 31 ? 15.117 2.352 0.75 1 95.81 31 ASP B O 1
ATOM 794 N N . LYS B 1 32 ? 14.742 4.09 2.041 1 96.69 32 LYS B N 1
ATOM 795 C CA . LYS B 1 32 ? 14.086 3.273 3.061 1 96.69 32 LYS B CA 1
ATOM 796 C C . LYS B 1 32 ? 12.805 2.639 2.518 1 96.69 32 LYS B C 1
ATOM 798 O O . LYS B 1 32 ? 12.562 1.446 2.719 1 96.69 32 LYS B O 1
ATOM 803 N N . CYS B 1 33 ? 12.023 3.445 1.838 1 97.44 33 CYS B N 1
ATOM 804 C CA . CYS B 1 33 ? 10.766 2.947 1.293 1 97.44 33 CYS B CA 1
ATOM 805 C C . CYS B 1 33 ? 11.016 1.898 0.216 1 97.44 33 CYS B C 1
ATOM 807 O O . CYS B 1 33 ? 10.234 0.957 0.067 1 97.44 33 CYS B O 1
ATOM 809 N N . GLN B 1 34 ? 12.07 2.078 -0.486 1 95.81 34 GLN B N 1
ATOM 810 C CA . GLN B 1 34 ? 12.438 1.092 -1.499 1 95.81 34 GLN B CA 1
ATOM 811 C C . GLN B 1 34 ? 12.727 -0.266 -0.866 1 95.81 34 GLN B C 1
ATOM 813 O O . GLN B 1 34 ? 12.344 -1.305 -1.409 1 95.81 34 GLN B O 1
ATOM 818 N N . ARG B 1 35 ? 13.422 -0.227 0.219 1 96.56 35 ARG B N 1
ATOM 819 C CA . ARG B 1 35 ? 13.719 -1.469 0.927 1 96.56 35 ARG B CA 1
ATOM 820 C C . ARG B 1 35 ? 12.43 -2.137 1.413 1 96.56 35 ARG B C 1
ATOM 822 O O . ARG B 1 35 ? 12.305 -3.361 1.356 1 96.56 35 ARG B O 1
ATOM 829 N N . LEU B 1 36 ? 11.594 -1.379 1.883 1 97.38 36 LEU B N 1
ATOM 830 C CA . LEU B 1 36 ? 10.305 -1.9 2.324 1 97.38 36 LEU B CA 1
ATOM 831 C C . LEU B 1 36 ? 9.531 -2.492 1.151 1 97.38 36 LEU B C 1
ATOM 833 O O . LEU B 1 36 ? 8.836 -3.498 1.308 1 97.38 36 LEU B O 1
ATOM 837 N N . LEU B 1 37 ? 9.648 -1.842 0.014 1 96.75 37 LEU B N 1
ATOM 838 C CA . LEU B 1 37 ? 9.039 -2.354 -1.208 1 96.75 37 LEU B CA 1
ATOM 839 C C . LEU B 1 37 ? 9.555 -3.752 -1.531 1 96.75 37 LEU B C 1
ATOM 841 O O . LEU B 1 37 ? 8.773 -4.645 -1.861 1 96.75 37 LEU B O 1
ATOM 845 N N . ASP B 1 38 ? 10.797 -3.951 -1.344 1 96.75 38 ASP B N 1
ATOM 846 C CA . ASP B 1 38 ? 11.414 -5.254 -1.578 1 96.75 38 ASP B CA 1
ATOM 847 C C . ASP B 1 38 ? 10.891 -6.293 -0.59 1 96.75 38 ASP B C 1
ATOM 849 O O . ASP B 1 38 ? 10.656 -7.445 -0.961 1 96.75 38 ASP B O 1
ATOM 853 N N . SER B 1 39 ? 10.781 -5.914 0.624 1 97.25 39 SER B N 1
ATOM 854 C CA . SER B 1 39 ? 10.25 -6.809 1.647 1 97.25 39 SER B CA 1
ATOM 855 C C . SER B 1 39 ? 8.805 -7.203 1.344 1 97.25 39 SER B C 1
ATOM 857 O O . SER B 1 39 ? 8.422 -8.359 1.543 1 97.25 39 SER B O 1
ATOM 859 N N . LEU B 1 40 ? 8.133 -6.273 0.916 1 95.88 40 LEU B N 1
ATOM 860 C CA . LEU B 1 40 ? 6.75 -6.559 0.543 1 95.88 40 LEU B CA 1
ATOM 861 C C . LEU B 1 40 ? 6.695 -7.555 -0.612 1 95.88 40 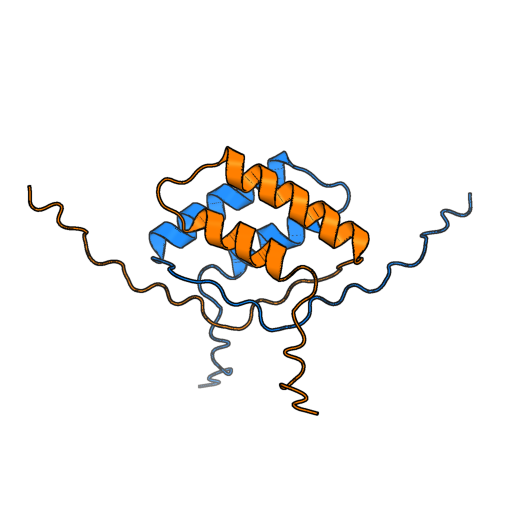LEU B C 1
ATOM 863 O O . LEU B 1 40 ? 5.891 -8.492 -0.593 1 95.88 40 LEU B O 1
ATOM 867 N N . ARG B 1 41 ? 7.555 -7.34 -1.608 1 96 41 ARG B N 1
ATOM 868 C CA . ARG B 1 41 ? 7.621 -8.25 -2.744 1 96 41 ARG B CA 1
ATOM 869 C C . ARG B 1 41 ? 7.898 -9.68 -2.285 1 96 41 ARG B C 1
ATOM 871 O O . ARG B 1 41 ? 7.281 -10.625 -2.777 1 96 41 ARG B O 1
ATOM 878 N N . GLN B 1 42 ? 8.719 -9.82 -1.315 1 96.31 42 GLN B N 1
ATOM 879 C CA . GLN B 1 42 ? 9.055 -11.141 -0.791 1 96.31 42 GLN B CA 1
ATOM 880 C C . GLN B 1 42 ? 7.844 -11.781 -0.115 1 96.31 42 GLN B C 1
ATOM 882 O O . GLN B 1 42 ? 7.621 -12.984 -0.243 1 96.31 42 GLN B O 1
ATOM 887 N N . CYS B 1 43 ? 7.137 -11.008 0.584 1 95.81 43 CYS B N 1
ATOM 888 C CA . CYS B 1 43 ? 5.934 -11.516 1.237 1 95.81 43 CYS B CA 1
ATOM 889 C C . CYS B 1 43 ? 4.906 -11.969 0.209 1 95.81 43 CYS B C 1
ATOM 891 O O . CYS B 1 43 ? 4.312 -13.039 0.351 1 95.81 43 CYS B O 1
ATOM 893 N N . VAL B 1 44 ? 4.734 -11.172 -0.801 1 94.38 44 VAL B N 1
ATOM 894 C CA . VAL B 1 44 ? 3.764 -11.445 -1.855 1 94.38 44 VAL B CA 1
ATOM 895 C C . VAL B 1 44 ? 4.098 -12.773 -2.535 1 94.38 44 VAL B C 1
ATOM 897 O O . VAL B 1 44 ? 3.209 -13.586 -2.803 1 94.38 44 VAL B O 1
ATOM 900 N N . ILE B 1 45 ? 5.391 -12.922 -2.777 1 94.5 45 ILE B N 1
ATOM 901 C CA . ILE B 1 45 ? 5.844 -14.141 -3.424 1 94.5 45 ILE B CA 1
ATOM 902 C C . ILE B 1 45 ? 5.609 -15.336 -2.498 1 94.5 45 ILE B C 1
ATOM 904 O O . ILE B 1 45 ? 5.102 -16.375 -2.926 1 94.5 45 ILE B O 1
ATOM 908 N N . ASN B 1 46 ? 5.898 -15.133 -1.275 1 93.88 46 ASN B N 1
ATOM 909 C CA . ASN B 1 46 ? 5.824 -16.219 -0.305 1 93.88 46 ASN B CA 1
ATOM 910 C C . ASN B 1 46 ? 4.383 -16.625 -0.02 1 93.88 46 ASN B C 1
ATOM 912 O O . ASN B 1 46 ? 4.086 -17.797 0.16 1 93.88 46 ASN B O 1
ATOM 916 N N . LYS B 1 47 ? 3.572 -15.664 0.002 1 93.12 47 LYS B N 1
ATOM 917 C CA . LYS B 1 47 ? 2.176 -15.906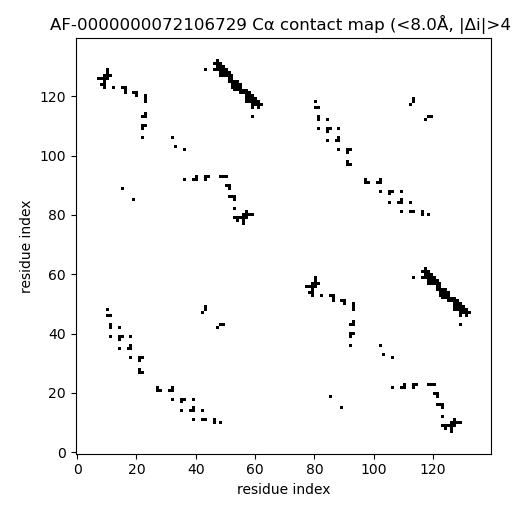 0.354 1 93.12 47 LYS B CA 1
ATOM 918 C C . LYS B 1 47 ? 1.307 -16.016 -0.896 1 93.12 47 LYS B C 1
ATOM 920 O O . LYS B 1 47 ? 0.105 -16.266 -0.8 1 93.12 47 LYS B O 1
ATOM 925 N N . LYS B 1 48 ? 1.826 -15.805 -1.972 1 92.38 48 LYS B N 1
ATOM 926 C CA . LYS B 1 48 ? 1.151 -15.898 -3.264 1 92.38 48 LYS B CA 1
ATOM 927 C C . LYS B 1 48 ? -0.036 -14.945 -3.332 1 92.38 48 LYS B C 1
ATOM 929 O O . LYS B 1 48 ? -1.143 -15.344 -3.699 1 92.38 48 LYS B O 1
ATOM 934 N N . VAL B 1 49 ? 0.288 -13.781 -3.076 1 92.25 49 VAL B N 1
ATOM 935 C CA . VAL B 1 49 ? -0.749 -12.758 -3.078 1 92.25 49 VAL B CA 1
ATOM 936 C C . VAL B 1 49 ? -1.143 -12.422 -4.516 1 92.25 49 VAL B C 1
ATOM 938 O O . VAL B 1 49 ? -0.279 -12.18 -5.363 1 92.25 49 VAL B O 1
ATOM 941 N N . LYS B 1 50 ? -2.441 -12.328 -4.758 1 89.56 50 LYS B N 1
ATOM 942 C CA . LYS B 1 50 ? -2.908 -12.078 -6.117 1 89.56 50 LYS B CA 1
ATOM 943 C C . LYS B 1 50 ? -3.564 -10.703 -6.227 1 89.56 50 LYS B C 1
ATOM 945 O O . LYS B 1 50 ? -3.631 -10.125 -7.312 1 89.56 50 LYS B O 1
ATOM 950 N N . LYS B 1 51 ? -4.098 -10.359 -5.02 1 88.69 51 LYS B N 1
ATOM 951 C CA . LYS B 1 51 ? -4.816 -9.086 -5.047 1 88.69 51 LYS B CA 1
ATOM 952 C C . LYS B 1 51 ? -4.809 -8.422 -3.676 1 88.69 51 LYS B C 1
ATOM 954 O O . LYS B 1 51 ? -4.832 -9.102 -2.648 1 88.69 51 LYS B O 1
ATOM 959 N N . PHE B 1 52 ? -4.773 -6.961 -3.832 1 89.75 52 PHE B N 1
ATOM 960 C CA . PHE B 1 52 ? -4.867 -6.18 -2.605 1 89.75 52 PHE B CA 1
ATOM 961 C C . PHE B 1 52 ? -6.152 -5.363 -2.58 1 89.75 52 PHE B C 1
ATOM 963 O O . PHE B 1 52 ? -6.605 -4.875 -3.619 1 89.75 52 PHE B O 1
ATOM 970 N N . PHE B 1 53 ? -6.762 -5.199 -1.338 1 81.62 53 PHE B N 1
ATOM 971 C CA . PHE B 1 53 ? -7.969 -4.402 -1.173 1 81.62 53 PHE B CA 1
ATOM 972 C C . PHE B 1 53 ? -7.746 -3.281 -0.165 1 81.62 53 PHE B C 1
ATOM 974 O O . PHE B 1 53 ? -7.066 -3.475 0.847 1 81.62 53 PHE B O 1
ATOM 981 N N . LEU B 1 54 ? -8.117 -2.084 -0.61 1 80.44 54 LEU B N 1
ATOM 982 C CA . LEU B 1 54 ? -8.07 -0.942 0.297 1 80.44 54 LEU B CA 1
ATOM 983 C C . LEU B 1 54 ? -9.477 -0.503 0.692 1 80.44 54 LEU B C 1
ATOM 985 O O . LEU B 1 54 ? -10.344 -0.339 -0.168 1 80.44 54 LEU B O 1
ATOM 989 N N . ASP B 1 55 ? -10.078 -0.728 1.747 1 68.31 55 ASP B N 1
ATOM 990 C CA . ASP B 1 55 ? -11.43 -0.287 2.084 1 68.31 55 ASP B CA 1
ATOM 991 C C . ASP B 1 55 ? -11.398 0.974 2.943 1 68.31 55 ASP B C 1
ATOM 993 O O . ASP B 1 55 ? -12.219 1.874 2.768 1 68.31 55 ASP B O 1
ATOM 997 N N . LYS B 1 56 ? -10.695 1.052 4.199 1 66.38 56 LYS B N 1
ATOM 998 C CA . LYS B 1 56 ? -10.93 2.141 5.145 1 66.38 56 LYS B CA 1
ATOM 999 C C . LYS B 1 56 ? -10.242 3.426 4.684 1 66.38 56 LYS B C 1
ATOM 1001 O O . LYS B 1 56 ? -9.125 3.387 4.164 1 66.38 56 LYS B O 1
ATOM 1006 N N . PRO B 1 57 ? -11.047 4.516 4.824 1 62.75 57 PRO B N 1
ATOM 1007 C CA . PRO B 1 57 ? -10.5 5.801 4.391 1 62.75 57 PRO B CA 1
ATOM 1008 C C . PRO B 1 57 ? -9.227 6.184 5.145 1 62.75 57 PRO B C 1
ATOM 1010 O O . PRO B 1 57 ? -9.078 5.848 6.324 1 62.75 57 PRO B O 1
ATOM 1013 N N . SER B 1 58 ? -8.242 6.379 4.328 1 68.06 58 SER B N 1
ATOM 1014 C CA . SER B 1 58 ? -7.094 7.035 4.949 1 68.06 58 SER B CA 1
ATOM 1015 C C . SER B 1 58 ? -7.438 8.453 5.387 1 68.06 58 SER B C 1
ATOM 1017 O O . SER B 1 58 ? -8.18 9.156 4.699 1 68.06 58 SER B O 1
ATOM 1019 N N . ILE B 1 59 ? -7.438 8.688 6.727 1 67.06 59 ILE B N 1
ATOM 1020 C CA . ILE B 1 59 ? -7.789 9.992 7.281 1 67.06 59 ILE B CA 1
ATOM 1021 C C . ILE B 1 59 ? -6.637 10.969 7.062 1 67.06 59 ILE B C 1
ATOM 1023 O O . ILE B 1 59 ? -5.473 10.633 7.305 1 67.06 59 ILE B O 1
ATOM 1027 N N . GLY B 1 60 ? -6.664 11.719 6.109 1 61.34 60 GLY B N 1
ATOM 1028 C CA . GLY B 1 60 ? -5.762 12.852 5.977 1 61.34 60 GLY B CA 1
ATOM 1029 C C . GLY B 1 60 ? -6.266 14.102 6.672 1 61.34 60 GLY B C 1
ATOM 1030 O O . GLY B 1 60 ? -7.438 14.469 6.531 1 61.34 60 GLY B O 1
ATOM 1031 N N . LYS B 1 61 ? -5.953 14.195 8.047 1 59.22 61 LYS B N 1
ATOM 1032 C CA . LYS B 1 61 ? -6.262 15.523 8.562 1 59.22 61 LYS B CA 1
ATOM 1033 C C . LYS B 1 61 ? -5.504 16.609 7.797 1 59.22 61 LYS B C 1
ATOM 1035 O O . LYS B 1 61 ? -4.312 16.453 7.516 1 59.22 61 LYS B O 1
ATOM 1040 N N . PRO B 1 62 ? -6.145 17.453 7.105 1 50.19 62 PRO B N 1
ATOM 1041 C CA . PRO B 1 62 ? -5.355 18.531 6.508 1 50.19 62 PRO B CA 1
ATOM 1042 C C . PRO B 1 62 ? -4.305 19.094 7.465 1 50.19 62 PRO B C 1
ATOM 1044 O O . PRO B 1 62 ? -4.641 19.5 8.578 1 50.19 62 PRO B O 1
ATOM 1047 N N . GLU B 1 63 ? -3.158 18.391 7.605 1 48 63 GLU B N 1
ATOM 1048 C CA . GLU B 1 63 ? -2.211 19.062 8.492 1 48 63 GLU B CA 1
ATOM 1049 C C . GLU B 1 63 ? -2.299 20.578 8.352 1 48 63 GLU B C 1
ATOM 1051 O O . GLU B 1 63 ? -2.217 21.109 7.246 1 48 63 GLU B O 1
ATOM 1056 N N . GLY B 1 64 ? -3.008 21.266 9.094 1 40.91 64 GLY B N 1
ATOM 1057 C CA . GLY B 1 64 ? -2.771 22.688 9.281 1 40.91 64 GLY B CA 1
ATOM 1058 C C . GLY B 1 64 ? -1.321 23.078 9.078 1 40.91 64 GLY B C 1
ATOM 1059 O O . GLY B 1 64 ? -0.427 22.234 9.133 1 40.91 64 GLY B O 1
ATOM 1060 N N . ARG B 1 65 ? -1.005 24.25 8.305 1 40.66 65 ARG B N 1
ATOM 1061 C CA . ARG B 1 65 ? 0.256 24.984 8.211 1 40.66 65 ARG B CA 1
ATOM 1062 C C . ARG B 1 65 ? 1.111 24.766 9.453 1 40.66 65 ARG B C 1
ATOM 1064 O O . ARG B 1 65 ? 0.68 25.062 10.57 1 40.66 65 ARG B O 1
ATOM 1071 N N . ASN B 1 66 ? 1.835 23.797 9.555 1 42.88 66 ASN B N 1
ATOM 1072 C CA . ASN B 1 66 ? 2.875 24.125 10.531 1 42.88 66 ASN B CA 1
ATOM 1073 C C . ASN B 1 66 ? 3.363 25.547 10.367 1 42.88 66 ASN B C 1
ATOM 1075 O O . ASN B 1 66 ? 3.98 25.891 9.352 1 42.88 66 ASN B O 1
ATOM 1079 N N . GLU B 1 67 ? 2.738 26.484 10.742 1 38.25 67 GLU B N 1
ATOM 1080 C CA . GLU B 1 67 ? 3.26 27.797 11.102 1 38.25 67 GLU B CA 1
ATOM 1081 C C . GLU B 1 67 ? 4.641 27.688 11.734 1 38.25 67 GLU B C 1
ATOM 1083 O O . GLU B 1 67 ? 4.785 27.125 12.836 1 38.25 67 GLU B O 1
ATOM 1088 N N . LYS B 1 68 ? 5.637 27.156 11.117 1 38.59 68 LYS B N 1
ATOM 1089 C CA . LYS B 1 68 ? 6.832 27.672 11.773 1 38.59 68 LYS B CA 1
ATOM 1090 C C . LYS B 1 68 ? 6.684 29.141 12.109 1 38.59 68 LYS B C 1
ATOM 1092 O O . LYS B 1 68 ? 6.504 29.969 11.211 1 38.59 68 LYS B O 1
ATOM 1097 N N . GLY B 1 69 ? 5.871 29.438 13.047 1 29.59 69 GLY B N 1
ATOM 1098 C CA . GLY B 1 69 ? 6.129 30.719 13.68 1 29.59 69 GLY B CA 1
ATOM 1099 C C . GLY B 1 69 ? 7.605 30.984 13.914 1 29.59 69 GLY B C 1
ATOM 1100 O O . GLY B 1 69 ? 8.258 30.281 14.672 1 29.59 69 GLY B O 1
ATOM 1101 N N . ASN B 1 70 ? 8.484 30.984 12.93 1 22.41 70 ASN B N 1
ATOM 1102 C CA . ASN B 1 70 ? 9.516 31.938 13.328 1 22.41 70 ASN B CA 1
ATOM 1103 C C . ASN B 1 70 ? 8.93 33.312 13.57 1 22.41 70 ASN B C 1
ATOM 1105 O O . ASN B 1 70 ? 8.031 33.75 12.852 1 22.41 70 ASN B O 1
#